Protein AF-A0A963RGF2-F1 (afdb_monomer_lite)

Sequence (95 aa):
MSKIAPPRTYRVKSFGCQMNVYDGERMAELLGAQGIAPAPEGEEADLVVLNTCHIREKAAEKVYSDIGRIVKDWDREDGTSPLIAVAGCVAQAEG

Structure (mmCIF, N/CA/C/O backbone):
data_AF-A0A963RGF2-F1
#
_entry.id   AF-A0A963RGF2-F1
#
loop_
_atom_site.group_PDB
_atom_site.id
_atom_site.type_symbol
_atom_site.label_atom_id
_atom_site.label_alt_id
_atom_site.label_comp_id
_atom_site.label_asym_id
_atom_site.label_entity_id
_atom_site.label_seq_id
_atom_site.pdbx_PDB_ins_code
_atom_site.Cartn_x
_atom_site.Cartn_y
_atom_site.Cartn_z
_atom_site.occupancy
_atom_site.B_iso_or_equiv
_atom_site.auth_seq_id
_atom_site.auth_comp_id
_atom_site.auth_asym_id
_atom_site.auth_atom_id
_atom_site.pdbx_PDB_model_num
ATOM 1 N N . MET A 1 1 ? -4.196 1.446 23.824 1.00 55.59 1 MET A N 1
ATOM 2 C CA . MET A 1 1 ? -3.391 0.721 22.816 1.00 55.59 1 MET A CA 1
ATOM 3 C C . MET A 1 1 ? -4.282 0.540 21.609 1.00 55.59 1 MET A C 1
ATOM 5 O O . MET A 1 1 ? -5.366 -0.001 21.781 1.00 55.59 1 MET A O 1
ATOM 9 N N . SER A 1 2 ? -3.895 1.087 20.458 1.00 61.75 2 SER A N 1
ATOM 10 C CA . SER A 1 2 ? -4.722 1.011 19.253 1.00 61.75 2 SER A CA 1
ATOM 11 C C . SER A 1 2 ? -4.857 -0.437 18.781 1.00 61.75 2 SER A C 1
ATOM 13 O O . SER A 1 2 ? -3.909 -1.219 18.903 1.00 61.75 2 SER A O 1
ATOM 15 N N . LYS A 1 3 ? -6.043 -0.819 18.308 1.00 75.94 3 LYS A N 1
ATOM 16 C CA . LYS A 1 3 ? -6.346 -2.196 17.907 1.00 75.94 3 LYS A CA 1
ATOM 17 C C . LYS A 1 3 ? -5.982 -2.381 16.433 1.00 75.94 3 LYS A C 1
ATOM 19 O O . LYS A 1 3 ? -6.390 -1.583 15.599 1.00 75.94 3 LYS A O 1
ATOM 24 N N . ILE A 1 4 ? -5.245 -3.437 16.095 1.00 75.25 4 ILE A N 1
ATOM 25 C CA . ILE A 1 4 ? -5.043 -3.833 14.692 1.00 75.25 4 ILE A CA 1
ATOM 26 C C . ILE A 1 4 ? -6.112 -4.876 14.359 1.00 75.25 4 ILE A C 1
ATOM 28 O O . ILE A 1 4 ? -6.162 -5.937 14.985 1.00 75.25 4 ILE A O 1
ATOM 32 N N . ALA A 1 5 ? -7.000 -4.552 13.423 1.00 81.81 5 ALA A N 1
ATOM 33 C CA . ALA A 1 5 ? -8.001 -5.473 12.892 1.00 81.81 5 ALA A CA 1
ATOM 34 C C . ALA A 1 5 ? -7.468 -6.167 11.622 1.00 81.81 5 ALA A C 1
ATOM 36 O O . ALA A 1 5 ? -6.614 -5.600 10.939 1.00 81.81 5 ALA A O 1
ATOM 37 N N . PRO A 1 6 ? -7.941 -7.384 11.288 1.00 88.25 6 PRO A N 1
ATOM 38 C CA . PRO A 1 6 ? -7.602 -8.006 10.012 1.00 88.25 6 PRO A CA 1
ATOM 39 C C . PRO A 1 6 ? -8.081 -7.115 8.850 1.00 88.25 6 PRO A C 1
ATOM 41 O O . PRO A 1 6 ? -9.239 -6.682 8.869 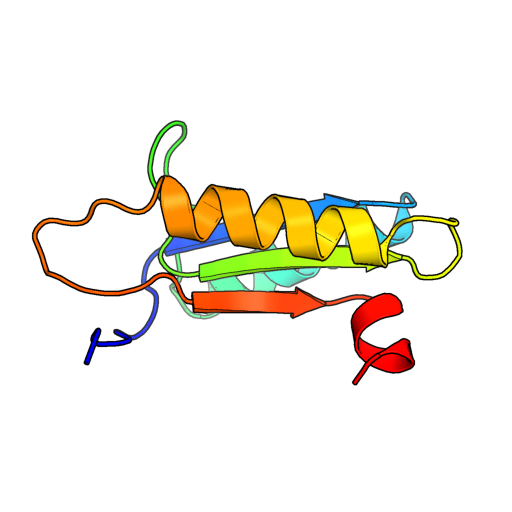1.00 88.25 6 PRO A O 1
ATOM 44 N N . PRO A 1 7 ? -7.223 -6.832 7.854 1.00 92.06 7 PRO A N 1
ATOM 45 C CA . PRO A 1 7 ? -7.549 -5.888 6.797 1.00 92.06 7 PRO A CA 1
ATOM 46 C C . PRO A 1 7 ? -8.606 -6.453 5.848 1.00 92.06 7 PRO A C 1
ATOM 48 O O . PRO A 1 7 ? -8.529 -7.598 5.408 1.00 92.06 7 PRO A O 1
ATOM 51 N N . ARG A 1 8 ? -9.587 -5.621 5.514 1.00 94.38 8 ARG A N 1
ATOM 52 C CA . ARG A 1 8 ? -10.641 -5.858 4.523 1.00 94.38 8 ARG A CA 1
ATOM 53 C C . ARG A 1 8 ? -10.386 -5.066 3.247 1.00 94.38 8 ARG A C 1
ATOM 55 O O . ARG A 1 8 ? -10.804 -5.507 2.180 1.00 94.38 8 ARG A O 1
ATOM 62 N N . THR A 1 9 ? -9.700 -3.928 3.353 1.00 95.88 9 THR A N 1
ATOM 63 C CA . THR A 1 9 ? -9.297 -3.098 2.216 1.00 95.88 9 THR A CA 1
ATOM 64 C C . THR A 1 9 ? -7.783 -2.904 2.126 1.00 95.88 9 THR A C 1
ATOM 66 O O . THR A 1 9 ? -7.085 -2.895 3.141 1.00 95.88 9 THR A O 1
ATOM 69 N N . TYR A 1 10 ? -7.252 -2.737 0.910 1.00 97.19 10 TYR A N 1
ATOM 70 C CA . TYR A 1 10 ? -5.829 -2.493 0.677 1.00 97.19 10 TYR A CA 1
ATOM 71 C C . TYR A 1 10 ? -5.548 -1.328 -0.277 1.00 97.19 10 TYR A C 1
ATOM 73 O O . TYR A 1 10 ? -6.361 -0.970 -1.132 1.00 97.19 10 TYR A O 1
ATOM 81 N N . ARG A 1 11 ? -4.337 -0.772 -0.172 1.00 96.19 11 ARG A N 1
ATOM 82 C CA . ARG A 1 11 ? -3.755 0.153 -1.151 1.00 96.19 11 ARG A CA 1
ATOM 83 C C . ARG A 1 11 ? -2.265 -0.117 -1.330 1.00 96.19 11 ARG A C 1
ATOM 85 O O . ARG A 1 11 ? -1.504 -0.048 -0.371 1.00 96.19 11 ARG A O 1
ATOM 92 N N . VAL A 1 12 ? -1.840 -0.385 -2.564 1.00 95.31 12 VAL A N 1
ATOM 93 C CA . VAL A 1 12 ? -0.420 -0.553 -2.911 1.00 95.31 12 VAL A CA 1
ATOM 94 C C . VAL A 1 12 ? 0.106 0.748 -3.514 1.00 95.31 12 VAL A C 1
ATOM 96 O O . VAL A 1 12 ? -0.440 1.246 -4.496 1.00 95.31 12 VAL A O 1
ATOM 99 N N . LYS A 1 13 ? 1.164 1.309 -2.927 1.00 92.25 13 LYS A N 1
ATOM 100 C CA . LYS A 1 13 ? 1.883 2.480 -3.439 1.00 92.25 13 LYS A CA 1
ATOM 101 C C . LYS A 1 13 ? 3.275 2.040 -3.870 1.00 92.25 13 LYS A C 1
ATOM 103 O O . LYS A 1 13 ? 4.114 1.740 -3.023 1.00 92.25 13 LYS A O 1
ATOM 108 N N . SER A 1 14 ? 3.508 2.015 -5.178 1.00 90.62 14 SER A N 1
ATOM 109 C CA . SER A 1 14 ? 4.807 1.657 -5.746 1.00 90.62 14 SER A CA 1
ATOM 110 C C . SER A 1 14 ? 5.658 2.890 -6.036 1.00 90.62 14 SER A C 1
ATOM 112 O O . SER A 1 14 ? 5.208 3.848 -6.665 1.00 90.62 14 SER A O 1
ATOM 114 N N . PHE A 1 15 ? 6.917 2.845 -5.615 1.00 85.81 15 PHE A N 1
ATOM 115 C CA . PHE A 1 15 ? 7.928 3.864 -5.862 1.00 85.81 15 PHE A CA 1
ATOM 116 C C . PHE A 1 15 ? 9.187 3.223 -6.451 1.00 85.81 15 PHE A C 1
ATOM 118 O O . PHE A 1 15 ? 9.567 2.114 -6.084 1.00 85.81 15 PHE A O 1
ATOM 125 N N . GLY A 1 16 ? 9.878 3.944 -7.334 1.00 83.62 16 GLY A N 1
ATOM 126 C CA . GLY A 1 16 ? 11.131 3.478 -7.927 1.00 83.62 16 GLY A CA 1
ATOM 127 C C . GLY A 1 16 ? 10.989 3.180 -9.413 1.00 83.62 16 GLY A C 1
ATOM 128 O O . GLY A 1 16 ? 10.806 4.104 -10.203 1.00 83.62 16 GLY A O 1
ATOM 129 N N . CYS A 1 17 ? 11.157 1.918 -9.806 1.00 85.88 17 CYS A N 1
ATOM 130 C CA . CYS A 1 17 ? 11.213 1.509 -11.209 1.00 85.88 17 CYS A CA 1
ATOM 131 C C . CYS A 1 17 ? 9.937 0.787 -11.671 1.00 85.88 17 CYS A C 1
ATOM 133 O O . CYS A 1 17 ? 9.046 0.484 -10.879 1.00 85.88 17 CYS A O 1
ATOM 135 N N . GLN A 1 18 ? 9.877 0.479 -12.971 1.00 86.25 18 GLN A N 1
ATOM 136 C CA . GLN A 1 18 ? 8.780 -0.291 -13.571 1.00 86.25 18 GLN A CA 1
ATOM 137 C C . GLN A 1 18 ? 8.623 -1.683 -12.943 1.00 86.25 18 GLN A C 1
ATOM 139 O O . GLN A 1 18 ? 7.514 -2.198 -12.878 1.00 86.25 18 GLN A O 1
ATOM 144 N N . MET A 1 19 ? 9.703 -2.262 -12.410 1.00 87.50 19 MET A N 1
ATOM 145 C CA . MET A 1 19 ? 9.629 -3.544 -11.709 1.00 87.50 19 MET A CA 1
ATOM 146 C C . MET A 1 19 ? 8.816 -3.438 -10.413 1.00 87.50 19 MET A C 1
ATOM 148 O O . MET A 1 19 ? 7.945 -4.265 -10.199 1.00 87.50 19 MET A O 1
ATOM 152 N N . ASN A 1 20 ? 8.968 -2.370 -9.617 1.00 87.31 20 ASN A N 1
ATOM 153 C CA . ASN A 1 20 ? 8.105 -2.161 -8.445 1.00 87.31 20 ASN A CA 1
ATOM 154 C C . ASN A 1 20 ? 6.639 -1.905 -8.825 1.00 87.31 20 ASN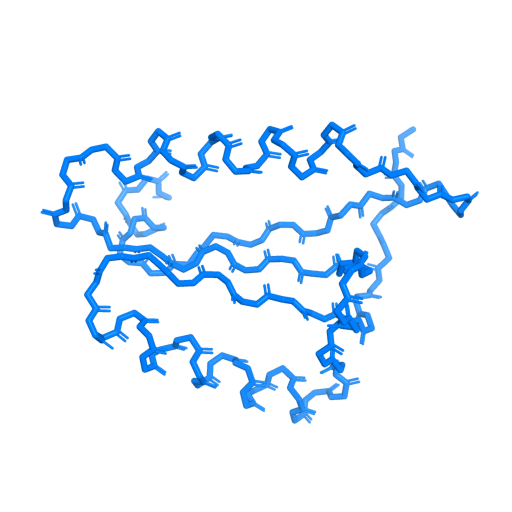 A C 1
ATOM 156 O O . ASN A 1 20 ? 5.742 -2.196 -8.034 1.00 87.31 20 ASN A O 1
ATOM 160 N N . VAL A 1 21 ? 6.367 -1.333 -10.002 1.00 89.56 21 VAL A N 1
ATOM 161 C CA . VAL A 1 21 ? 4.984 -1.201 -10.488 1.00 89.56 21 VAL A CA 1
ATOM 162 C C . VAL A 1 21 ? 4.410 -2.590 -10.750 1.00 89.56 21 VAL A C 1
ATOM 164 O O . VAL A 1 21 ? 3.403 -2.937 -10.143 1.00 89.56 21 VAL A O 1
ATOM 167 N N . TYR A 1 22 ? 5.117 -3.409 -11.531 1.00 91.56 22 TYR A N 1
ATOM 168 C CA . TYR A 1 22 ? 4.729 -4.791 -11.814 1.00 91.56 22 TYR A CA 1
ATOM 169 C C . TYR A 1 22 ? 4.567 -5.635 -10.538 1.00 91.56 22 TYR A C 1
ATOM 171 O O . TYR A 1 22 ? 3.550 -6.298 -10.346 1.00 91.56 22 TYR A O 1
ATOM 179 N N . ASP A 1 23 ? 5.526 -5.565 -9.613 1.00 91.81 23 ASP A N 1
ATOM 180 C CA . ASP A 1 23 ? 5.440 -6.255 -8.322 1.00 91.81 23 ASP A CA 1
ATOM 181 C C . ASP A 1 23 ? 4.239 -5.753 -7.505 1.00 91.81 23 ASP A C 1
ATOM 183 O O . ASP A 1 23 ? 3.584 -6.523 -6.805 1.00 91.81 23 ASP A O 1
ATOM 187 N N . GLY A 1 24 ? 3.923 -4.459 -7.607 1.00 94.00 24 GLY A N 1
ATOM 188 C CA . GLY A 1 24 ? 2.756 -3.857 -6.971 1.00 94.00 24 GLY A CA 1
ATOM 189 C C . GLY A 1 24 ? 1.435 -4.399 -7.510 1.00 94.00 24 GLY A C 1
ATOM 190 O O . GLY A 1 24 ? 0.543 -4.720 -6.725 1.00 94.00 24 GLY A O 1
ATOM 191 N N . GLU A 1 25 ? 1.328 -4.557 -8.828 1.00 95.25 25 GLU A N 1
ATOM 192 C CA . GLU A 1 25 ? 0.175 -5.181 -9.483 1.00 95.25 25 GLU A CA 1
ATOM 193 C C . GLU A 1 25 ? 0.020 -6.640 -9.041 1.00 95.25 25 GLU A C 1
ATOM 195 O O . GLU A 1 25 ? -1.071 -7.057 -8.659 1.00 95.25 25 GLU A O 1
ATOM 200 N N . ARG A 1 26 ? 1.122 -7.397 -8.966 1.00 95.75 26 ARG A N 1
ATOM 201 C CA . ARG A 1 26 ? 1.105 -8.774 -8.442 1.00 95.75 26 ARG A CA 1
ATOM 202 C C . ARG A 1 26 ? 0.670 -8.855 -6.984 1.00 95.75 26 ARG A C 1
ATOM 204 O O . ARG A 1 26 ? -0.102 -9.741 -6.624 1.00 95.75 26 ARG A O 1
ATOM 211 N N . MET A 1 27 ? 1.126 -7.934 -6.138 1.00 95.62 27 MET A N 1
ATOM 212 C CA . MET A 1 27 ? 0.658 -7.857 -4.752 1.00 95.62 27 MET A CA 1
ATOM 213 C C . MET A 1 27 ? -0.843 -7.565 -4.679 1.00 95.62 27 MET A C 1
ATOM 215 O O . MET A 1 27 ? -1.541 -8.192 -3.885 1.00 95.62 27 MET A O 1
ATOM 219 N N . ALA A 1 28 ? -1.353 -6.667 -5.523 1.00 96.50 28 ALA A N 1
ATOM 220 C CA . ALA A 1 28 ? -2.780 -6.376 -5.608 1.00 96.50 28 ALA A CA 1
ATOM 221 C C . ALA A 1 28 ? -3.602 -7.612 -6.026 1.00 96.50 28 ALA A C 1
ATOM 223 O O . ALA A 1 28 ? -4.612 -7.908 -5.390 1.00 96.50 28 ALA A O 1
ATOM 224 N N . GLU A 1 29 ? -3.147 -8.377 -7.026 1.00 96.31 29 GLU A N 1
ATOM 225 C CA . GLU A 1 29 ? -3.790 -9.637 -7.436 1.00 96.31 29 GLU A CA 1
ATOM 226 C C . GLU A 1 29 ? -3.873 -10.645 -6.278 1.00 96.31 29 GLU A C 1
ATOM 228 O O . GLU A 1 29 ? -4.930 -11.228 -6.027 1.00 96.31 29 GLU A O 1
ATOM 233 N N . LEU A 1 30 ? -2.770 -10.833 -5.543 1.00 96.50 30 LEU A N 1
ATOM 234 C CA . LEU A 1 30 ? -2.706 -11.768 -4.416 1.00 96.50 30 LEU A CA 1
ATOM 235 C C . LEU A 1 30 ? -3.618 -11.348 -3.259 1.00 96.50 30 LEU A C 1
ATOM 237 O O . LEU A 1 30 ? -4.301 -12.195 -2.687 1.00 96.50 30 LEU A O 1
ATOM 241 N N . LEU A 1 31 ? -3.653 -10.056 -2.925 1.00 96.56 31 LEU A N 1
ATOM 242 C CA . LEU A 1 31 ? -4.539 -9.523 -1.886 1.00 96.56 31 LEU A CA 1
ATOM 243 C C . LEU A 1 31 ? -6.014 -9.692 -2.274 1.00 96.56 31 LEU A C 1
ATOM 245 O O . LEU A 1 31 ? -6.812 -10.155 -1.457 1.00 96.56 31 LEU A O 1
ATOM 249 N N . GLY A 1 32 ? -6.352 -9.418 -3.538 1.00 95.81 32 GLY A N 1
ATOM 250 C CA . GLY A 1 32 ? -7.687 -9.659 -4.083 1.00 95.81 32 GLY A CA 1
ATOM 251 C C . GLY A 1 32 ? -8.101 -11.131 -4.005 1.00 95.81 32 GLY A C 1
ATOM 252 O O . GLY A 1 32 ? -9.220 -11.437 -3.595 1.00 95.81 32 GLY A O 1
ATOM 253 N N . ALA A 1 33 ? -7.185 -12.057 -4.307 1.00 96.69 33 ALA A N 1
ATOM 254 C CA . ALA A 1 33 ? -7.430 -13.496 -4.188 1.00 96.69 33 ALA A CA 1
ATOM 255 C C . ALA A 1 33 ? -7.671 -13.962 -2.736 1.00 96.69 33 ALA A C 1
ATOM 257 O O . ALA A 1 33 ? -8.327 -14.979 -2.524 1.00 96.69 33 ALA A O 1
ATOM 258 N N . GLN A 1 34 ? -7.182 -13.215 -1.740 1.00 95.81 34 GLN A N 1
ATOM 259 C CA . GLN A 1 34 ? -7.447 -13.446 -0.312 1.00 95.81 34 GLN A CA 1
ATOM 260 C C . GLN A 1 34 ? -8.737 -12.762 0.183 1.00 95.81 34 GLN A C 1
ATOM 262 O O . GLN A 1 34 ? -9.052 -12.826 1.370 1.00 95.81 34 GLN A O 1
ATOM 267 N N . GLY A 1 35 ? -9.495 -12.106 -0.702 1.00 96.56 35 GLY A N 1
ATOM 268 C CA . GLY A 1 35 ? -10.740 -11.415 -0.356 1.00 96.56 35 GLY A CA 1
ATOM 269 C C . GLY A 1 35 ? -10.547 -10.026 0.260 1.00 96.56 35 GLY A C 1
ATOM 270 O O . GLY A 1 35 ? -11.507 -9.458 0.779 1.00 96.56 35 GLY A O 1
ATOM 271 N N . ILE A 1 36 ? -9.335 -9.468 0.198 1.00 97.31 36 ILE A N 1
ATOM 272 C CA . ILE A 1 36 ? -9.059 -8.088 0.608 1.00 97.31 36 ILE A CA 1
ATOM 273 C C . ILE A 1 36 ? -9.297 -7.205 -0.618 1.00 97.31 36 ILE A C 1
ATOM 275 O O . ILE A 1 36 ? -8.665 -7.395 -1.653 1.00 97.31 36 ILE A O 1
ATOM 279 N N . ALA A 1 37 ? -10.224 -6.257 -0.532 1.00 97.50 37 ALA A N 1
ATOM 280 C CA . ALA A 1 37 ? -10.632 -5.431 -1.667 1.00 97.50 37 ALA A CA 1
ATOM 281 C C . ALA A 1 37 ? -9.741 -4.184 -1.826 1.00 97.50 37 ALA A C 1
ATOM 283 O O . ALA A 1 37 ? -9.208 -3.685 -0.838 1.00 97.50 37 ALA A O 1
ATOM 284 N N . PRO A 1 38 ? -9.584 -3.610 -3.029 1.00 97.31 38 PRO A N 1
ATOM 285 C CA . PRO A 1 38 ? -8.961 -2.297 -3.157 1.00 97.31 38 PRO A CA 1
ATOM 286 C C . PRO A 1 38 ? -9.797 -1.245 -2.413 1.00 97.31 38 PRO A C 1
ATOM 288 O O . PRO A 1 38 ? -11.020 -1.202 -2.548 1.00 97.31 38 PRO A O 1
ATOM 291 N N . ALA A 1 39 ? -9.141 -0.396 -1.622 1.00 95.38 39 ALA A N 1
ATOM 292 C CA . ALA A 1 39 ? -9.813 0.694 -0.924 1.00 95.38 39 ALA A CA 1
ATOM 293 C C . ALA A 1 39 ? -10.372 1.720 -1.930 1.00 95.38 39 ALA A C 1
ATOM 295 O O . ALA A 1 39 ? -9.618 2.123 -2.831 1.00 95.38 39 ALA A O 1
ATOM 296 N N . PRO A 1 40 ? -11.627 2.185 -1.765 1.00 94.06 40 PRO A N 1
ATOM 297 C CA . PRO A 1 40 ? -12.225 3.199 -2.628 1.00 94.06 40 PRO A CA 1
ATOM 298 C C . PRO A 1 40 ? -11.387 4.475 -2.706 1.00 94.06 40 PRO A C 1
ATOM 300 O O . PRO A 1 40 ? -10.639 4.820 -1.786 1.00 94.06 40 PRO A O 1
ATOM 303 N N . GLU A 1 41 ? -11.492 5.185 -3.824 1.00 89.50 41 GLU A N 1
ATOM 304 C CA . GLU A 1 41 ? -10.790 6.452 -3.998 1.00 89.50 41 GLU A CA 1
ATOM 305 C C . GLU A 1 41 ? -11.231 7.468 -2.934 1.00 89.50 41 GLU A C 1
ATOM 307 O O . GLU A 1 41 ? -12.414 7.603 -2.641 1.00 89.50 41 GLU A O 1
ATOM 312 N N . GLY A 1 42 ? -10.263 8.159 -2.326 1.00 85.88 42 GLY A N 1
ATOM 313 C CA . GLY A 1 42 ? -10.515 9.098 -1.228 1.00 85.88 42 GLY A CA 1
ATOM 314 C C . GLY A 1 42 ? -10.708 8.455 0.150 1.00 85.88 42 GLY A C 1
ATOM 315 O O . GLY A 1 42 ? -10.635 9.170 1.142 1.00 85.88 42 GLY A O 1
ATOM 316 N N . GLU A 1 43 ? -10.875 7.133 0.237 1.00 88.50 43 GLU A N 1
ATOM 317 C CA . GLU A 1 43 ? -11.003 6.421 1.512 1.00 88.50 43 GLU A CA 1
ATOM 318 C C . GLU A 1 43 ? -9.671 5.845 2.011 1.00 88.50 43 GLU A C 1
ATOM 320 O O . GLU A 1 43 ? -8.743 5.565 1.236 1.00 88.50 43 GLU A O 1
ATOM 325 N N . GLU A 1 44 ? -9.592 5.642 3.326 1.00 88.56 44 GLU A N 1
ATOM 326 C CA . GLU A 1 44 ? -8.453 5.025 4.000 1.00 88.56 44 GLU A CA 1
ATOM 327 C C . GLU A 1 44 ? -8.462 3.499 3.855 1.00 88.56 44 GLU A C 1
ATOM 329 O O . GLU A 1 44 ? -9.479 2.842 4.086 1.00 88.56 44 GLU A O 1
ATOM 334 N N . ALA A 1 45 ? -7.311 2.917 3.517 1.00 92.88 45 ALA A N 1
ATOM 335 C CA . ALA A 1 45 ? -7.160 1.469 3.402 1.00 92.88 45 ALA A CA 1
ATOM 336 C C . ALA A 1 45 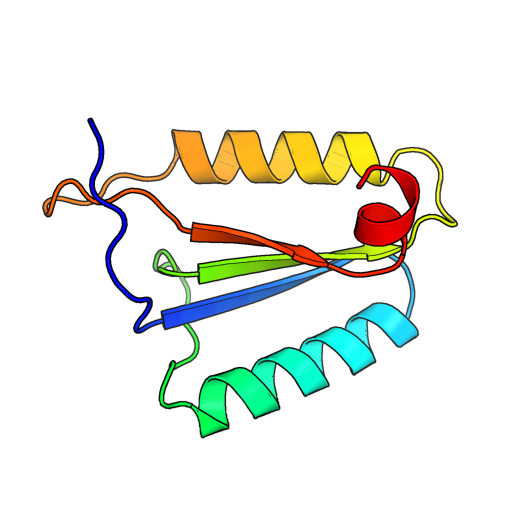? -6.735 0.839 4.732 1.00 92.88 45 ALA A C 1
ATOM 338 O O . ALA A 1 45 ? -5.818 1.344 5.373 1.00 92.88 45 ALA A O 1
ATOM 339 N N . ASP A 1 46 ? -7.310 -0.312 5.091 1.00 93.31 46 ASP A N 1
ATOM 340 C CA . ASP A 1 46 ? -6.906 -1.062 6.293 1.00 93.31 46 ASP A CA 1
ATOM 341 C C . ASP A 1 46 ? -5.437 -1.500 6.225 1.00 93.31 46 ASP A C 1
ATOM 343 O O . ASP A 1 46 ? -4.728 -1.499 7.232 1.00 93.31 46 ASP A O 1
ATOM 347 N N . LEU A 1 47 ? -4.995 -1.876 5.021 1.00 94.81 47 LEU A N 1
ATOM 348 C CA . LEU A 1 47 ? -3.624 -2.244 4.695 1.00 94.81 47 LEU A CA 1
ATOM 349 C C . LEU A 1 47 ? -3.048 -1.295 3.640 1.00 94.81 47 LEU A C 1
ATOM 351 O O . LEU A 1 47 ? -3.516 -1.255 2.502 1.00 94.81 47 LEU A O 1
ATOM 355 N N . VAL A 1 48 ? -1.960 -0.601 3.969 1.00 95.06 48 VAL A N 1
ATOM 356 C CA . VAL A 1 48 ? -1.172 0.158 2.990 1.00 95.06 48 VAL A CA 1
ATOM 357 C C . VAL A 1 48 ? 0.163 -0.539 2.754 1.00 95.06 48 VAL A C 1
ATOM 359 O O . VAL A 1 48 ? 0.955 -0.701 3.679 1.00 95.06 48 VAL A O 1
ATOM 362 N N . VAL A 1 49 ? 0.433 -0.928 1.507 1.00 94.94 49 VAL A N 1
ATOM 363 C CA . VAL A 1 49 ? 1.715 -1.512 1.092 1.00 94.94 49 VAL A CA 1
ATOM 364 C C . VAL A 1 49 ? 2.558 -0.442 0.409 1.00 94.94 49 VAL A C 1
ATOM 366 O O . VAL A 1 49 ? 2.220 0.021 -0.680 1.00 94.94 49 VAL A O 1
ATOM 369 N N . LEU A 1 50 ? 3.670 -0.055 1.027 1.00 93.19 50 LEU A N 1
ATOM 370 C CA . LEU A 1 50 ? 4.668 0.845 0.453 1.00 93.19 50 LEU A CA 1
ATOM 371 C C . LEU A 1 50 ? 5.745 0.002 -0.242 1.00 93.19 50 LEU A C 1
ATOM 373 O O . LEU A 1 50 ? 6.679 -0.477 0.398 1.00 93.19 50 LEU A O 1
ATOM 377 N N . ASN A 1 51 ? 5.599 -0.205 -1.551 1.00 91.25 51 ASN A N 1
ATOM 378 C CA . ASN A 1 51 ? 6.540 -0.981 -2.355 1.00 91.25 51 ASN A CA 1
ATOM 379 C C . ASN A 1 51 ? 7.617 -0.067 -2.945 1.00 91.25 51 ASN A C 1
ATOM 381 O O . ASN A 1 51 ? 7.309 0.793 -3.766 1.00 91.25 51 ASN A O 1
ATOM 385 N N . THR A 1 52 ? 8.876 -0.232 -2.554 1.00 86.12 52 THR A N 1
ATOM 386 C CA . THR A 1 52 ? 9.937 0.710 -2.931 1.00 86.12 52 THR A CA 1
ATOM 387 C C . THR A 1 52 ? 11.245 0.025 -3.337 1.00 86.12 52 THR A C 1
ATOM 389 O O . THR A 1 52 ? 11.585 -1.069 -2.881 1.00 86.12 52 THR A O 1
ATOM 392 N N . CYS A 1 53 ? 12.001 0.676 -4.223 1.00 79.75 53 CYS A N 1
ATOM 393 C CA . CYS A 1 53 ? 13.311 0.221 -4.687 1.00 79.75 53 CYS A CA 1
ATOM 394 C C . CYS A 1 53 ? 14.452 0.834 -3.864 1.00 79.75 53 CYS A C 1
ATOM 396 O O . CYS A 1 53 ? 14.435 2.032 -3.594 1.00 79.75 53 CYS A O 1
ATOM 398 N N . HIS A 1 54 ? 15.491 0.051 -3.557 1.00 67.31 54 HIS A N 1
ATOM 399 C CA . HIS A 1 54 ? 16.684 0.516 -2.831 1.00 67.31 54 HIS A CA 1
ATOM 400 C C . HIS A 1 54 ? 17.668 1.297 -3.718 1.00 67.31 54 HIS A C 1
ATOM 402 O O . HIS A 1 54 ? 18.495 2.048 -3.221 1.00 67.31 54 HIS A O 1
ATOM 408 N N . ILE A 1 55 ? 17.568 1.178 -5.048 1.00 60.72 55 ILE A N 1
ATOM 409 C CA . ILE A 1 55 ? 18.580 1.733 -5.967 1.00 60.72 55 ILE A CA 1
ATOM 410 C C . ILE A 1 55 ? 18.567 3.267 -6.075 1.00 60.72 55 ILE A C 1
ATOM 412 O O . ILE A 1 55 ? 19.419 3.842 -6.749 1.00 60.72 55 ILE A O 1
ATOM 416 N N . ARG A 1 56 ? 17.565 3.941 -5.500 1.00 60.53 56 ARG A N 1
ATOM 417 C CA . ARG A 1 56 ? 17.448 5.403 -5.529 1.00 60.53 56 ARG A CA 1
ATOM 418 C C . ARG A 1 56 ? 17.778 5.948 -4.143 1.00 60.53 56 ARG A C 1
ATOM 420 O O . ARG A 1 56 ? 17.138 5.582 -3.161 1.00 60.53 56 ARG A O 1
ATOM 427 N N . GLU A 1 57 ? 18.731 6.873 -4.092 1.00 59.25 57 GLU A N 1
ATOM 428 C CA . GLU A 1 57 ? 18.973 7.717 -2.921 1.00 59.25 57 GLU A CA 1
ATOM 429 C C . GLU A 1 57 ? 17.636 8.342 -2.453 1.00 59.25 57 GLU A C 1
ATOM 431 O O . GLU A 1 57 ? 16.825 8.759 -3.288 1.00 59.25 57 GLU A O 1
ATOM 436 N N . LYS A 1 58 ? 17.392 8.386 -1.133 1.00 68.69 58 LYS A N 1
ATOM 437 C CA . LYS A 1 58 ? 16.165 8.895 -0.462 1.00 68.69 58 LYS A CA 1
ATOM 438 C C . LYS A 1 58 ? 14.916 7.998 -0.467 1.00 68.69 58 LYS A C 1
ATOM 440 O O . LYS A 1 58 ? 13.848 8.435 -0.032 1.00 68.69 58 LYS A O 1
ATOM 445 N N . ALA A 1 59 ? 15.007 6.743 -0.914 1.00 72.56 59 ALA A N 1
ATOM 446 C CA . ALA A 1 59 ? 13.865 5.821 -0.877 1.00 72.56 59 ALA A CA 1
ATOM 447 C C . ALA A 1 59 ? 13.343 5.564 0.554 1.00 72.56 59 ALA A C 1
ATOM 449 O O . ALA A 1 59 ? 12.131 5.586 0.773 1.00 72.56 59 ALA A O 1
ATOM 450 N N . ALA A 1 60 ? 14.243 5.391 1.529 1.00 74.88 60 ALA A N 1
ATOM 451 C CA . ALA A 1 60 ? 13.890 5.192 2.937 1.00 74.88 60 ALA A CA 1
ATOM 452 C C . ALA A 1 60 ? 13.217 6.434 3.553 1.00 74.88 60 ALA A C 1
ATOM 454 O O . ALA A 1 60 ? 12.146 6.328 4.146 1.00 74.88 60 ALA A O 1
ATOM 455 N N . GLU A 1 61 ? 13.775 7.631 3.339 1.00 81.38 61 GLU A N 1
ATOM 456 C CA . GLU A 1 61 ? 13.188 8.897 3.815 1.00 81.38 61 GLU A CA 1
ATOM 457 C C . GLU A 1 61 ? 11.760 9.105 3.294 1.00 81.38 61 GLU A C 1
ATOM 459 O O . GLU A 1 61 ? 10.880 9.577 4.021 1.00 81.38 61 GLU A O 1
ATOM 464 N N . LYS A 1 62 ? 11.507 8.714 2.038 1.00 83.69 62 LYS A N 1
ATOM 465 C CA . LYS A 1 62 ? 10.170 8.764 1.449 1.00 83.69 62 LYS A CA 1
ATOM 466 C C . LYS A 1 62 ? 9.207 7.790 2.126 1.00 83.69 62 LYS A C 1
ATOM 468 O O . LYS A 1 62 ? 8.101 8.204 2.457 1.00 83.69 62 LYS A O 1
ATOM 473 N N . VAL A 1 63 ? 9.633 6.552 2.389 1.00 86.12 63 VAL A N 1
ATOM 474 C CA . VAL A 1 63 ? 8.827 5.569 3.135 1.00 86.12 63 VAL A CA 1
ATOM 475 C C . VAL A 1 63 ? 8.454 6.108 4.514 1.00 86.12 63 VAL A C 1
ATOM 477 O O . VAL A 1 63 ? 7.273 6.130 4.845 1.00 86.12 63 VAL A O 1
ATOM 480 N N . TYR A 1 64 ? 9.416 6.615 5.290 1.00 87.38 64 TYR A N 1
ATOM 481 C CA . TYR A 1 64 ? 9.130 7.187 6.611 1.00 87.38 64 TYR A CA 1
ATOM 482 C C . TYR A 1 64 ? 8.191 8.396 6.538 1.00 87.38 64 TYR A C 1
ATOM 484 O O . TYR A 1 64 ? 7.286 8.529 7.362 1.00 87.38 64 TYR A O 1
ATOM 492 N N . SER A 1 65 ? 8.360 9.252 5.528 1.00 88.81 65 SER A N 1
ATOM 493 C CA . SER A 1 65 ? 7.473 10.396 5.299 1.00 88.81 65 SER A CA 1
ATOM 494 C C . SER A 1 65 ? 6.042 9.960 4.966 1.00 88.81 65 SER A C 1
ATOM 496 O O . SER A 1 65 ? 5.090 10.545 5.481 1.00 88.81 65 SER A O 1
ATOM 498 N N . ASP A 1 66 ? 5.875 8.941 4.119 1.00 89.56 66 ASP A N 1
ATOM 499 C CA . ASP A 1 66 ? 4.569 8.368 3.780 1.00 89.56 66 ASP A CA 1
ATOM 500 C C . ASP A 1 66 ? 3.921 7.696 5.002 1.00 89.56 66 ASP A C 1
ATOM 502 O O . ASP A 1 66 ? 2.745 7.944 5.261 1.00 89.56 66 ASP A O 1
ATOM 506 N N . ILE A 1 67 ? 4.680 6.934 5.800 1.00 91.25 67 ILE A N 1
ATOM 507 C CA . ILE A 1 67 ? 4.204 6.349 7.068 1.00 91.25 67 ILE A CA 1
ATOM 508 C C . ILE A 1 67 ? 3.693 7.447 8.003 1.00 91.25 67 ILE A C 1
ATOM 510 O O . ILE A 1 67 ? 2.577 7.353 8.507 1.00 91.25 67 ILE A O 1
ATOM 514 N N . GLY A 1 68 ? 4.481 8.507 8.210 1.00 91.75 68 GLY A N 1
ATOM 515 C CA . GLY A 1 68 ? 4.104 9.609 9.095 1.00 91.75 68 GLY A CA 1
ATOM 516 C C . GLY A 1 68 ? 2.825 10.324 8.654 1.00 91.75 68 GLY A C 1
ATOM 517 O O . GLY A 1 68 ? 2.012 10.688 9.499 1.00 91.75 68 GLY A O 1
ATOM 518 N N . ARG A 1 69 ? 2.616 10.489 7.340 1.00 91.25 69 ARG A N 1
ATOM 519 C CA . ARG A 1 69 ? 1.372 11.052 6.788 1.00 91.25 69 ARG A CA 1
ATOM 520 C C . ARG A 1 69 ? 0.183 10.129 7.018 1.00 91.25 69 ARG A C 1
ATOM 522 O O . ARG A 1 69 ? -0.810 10.584 7.561 1.00 91.25 69 ARG A O 1
ATOM 529 N N . ILE A 1 70 ? 0.316 8.842 6.686 1.00 90.62 70 ILE A N 1
ATOM 530 C CA . ILE A 1 70 ? -0.756 7.852 6.880 1.00 90.62 70 ILE A CA 1
ATOM 531 C C . ILE A 1 70 ? -1.180 7.815 8.347 1.00 90.62 70 ILE A C 1
ATOM 533 O O . ILE A 1 70 ? -2.359 7.905 8.636 1.00 90.62 70 ILE A O 1
ATOM 537 N N . VAL A 1 71 ? -0.230 7.735 9.281 1.00 89.94 71 VAL A N 1
ATOM 538 C CA . VAL A 1 71 ? -0.546 7.670 10.717 1.00 89.94 71 VAL A CA 1
ATOM 539 C C . VAL A 1 71 ? -1.181 8.964 11.231 1.00 89.94 71 VAL A C 1
ATOM 541 O O . VAL A 1 71 ? -2.022 8.905 12.121 1.00 89.94 71 VAL A O 1
ATOM 544 N N . LYS A 1 72 ? -0.777 10.127 10.706 1.00 89.06 72 LYS A N 1
ATOM 545 C CA . LYS A 1 72 ? -1.335 11.425 11.106 1.00 89.06 72 LYS A CA 1
ATOM 546 C C . LYS A 1 72 ? -2.760 11.626 10.593 1.00 89.06 72 LYS A C 1
ATOM 548 O O . LYS A 1 72 ? -3.570 12.202 11.312 1.00 89.06 72 LYS A O 1
ATOM 553 N N . ASP A 1 73 ? -3.010 11.221 9.354 1.00 88.00 73 ASP A N 1
ATOM 554 C CA . ASP A 1 73 ? -4.292 11.429 8.682 1.00 88.00 73 ASP A CA 1
ATOM 555 C C . ASP A 1 73 ? -5.305 10.318 9.024 1.00 88.00 73 ASP A C 1
ATOM 557 O O . ASP A 1 73 ? -6.484 10.472 8.721 1.00 88.00 73 ASP A O 1
ATOM 561 N N . TRP A 1 74 ? -4.855 9.250 9.699 1.00 87.38 74 TRP A N 1
ATOM 562 C CA . TRP A 1 74 ? -5.693 8.141 10.145 1.00 87.38 74 TRP A CA 1
ATOM 563 C C . TRP A 1 74 ? -6.664 8.545 11.246 1.00 87.38 74 TRP A C 1
ATOM 565 O O . TRP A 1 74 ? -6.274 8.730 12.403 1.00 87.38 74 TRP A O 1
ATOM 575 N N . ASP A 1 75 ? -7.941 8.609 10.886 1.00 83.31 75 ASP A N 1
ATOM 576 C CA . ASP A 1 75 ? -9.018 9.054 11.762 1.00 83.31 75 ASP A CA 1
ATOM 577 C C . ASP A 1 75 ? -10.237 8.148 11.595 1.00 83.31 75 ASP A C 1
ATOM 579 O O . ASP A 1 75 ? -11.204 8.450 10.894 1.00 83.31 75 ASP A O 1
ATOM 583 N N . ARG A 1 76 ? -10.169 6.977 12.236 1.00 81.19 76 ARG A N 1
ATOM 584 C CA . ARG A 1 76 ? -11.255 6.000 12.223 1.00 81.19 76 ARG A CA 1
ATOM 585 C C . ARG A 1 76 ? -12.029 5.969 13.524 1.00 81.19 76 ARG A C 1
ATOM 587 O O . ARG A 1 76 ? -11.470 5.735 14.596 1.00 81.19 76 ARG A O 1
ATOM 594 N N . GLU A 1 77 ? -13.348 6.083 13.396 1.00 81.06 77 GLU A N 1
ATOM 595 C CA . GLU A 1 77 ? -14.297 6.048 14.512 1.00 81.06 77 GLU A CA 1
ATOM 596 C C . GLU A 1 77 ? -14.246 4.733 15.307 1.00 81.06 77 GLU A C 1
ATOM 598 O O . GLU A 1 77 ? -14.526 4.718 16.505 1.00 81.06 77 GLU A O 1
ATOM 603 N N . ASP A 1 78 ? -13.855 3.6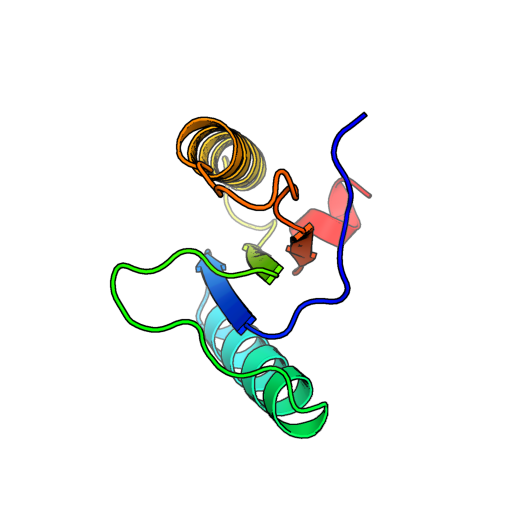22 14.673 1.00 81.44 78 ASP A N 1
ATOM 604 C CA . ASP A 1 78 ? -13.740 2.317 15.331 1.00 81.44 78 ASP A CA 1
ATOM 605 C C . ASP A 1 78 ? -12.456 2.150 16.172 1.00 81.44 78 ASP A C 1
ATOM 607 O O . ASP A 1 78 ? -12.279 1.131 16.848 1.00 81.44 78 ASP A O 1
ATOM 611 N N . GLY A 1 79 ? -11.576 3.159 16.180 1.00 81.69 79 GLY A N 1
ATOM 612 C CA . GLY A 1 79 ? -10.383 3.205 17.027 1.00 81.69 79 GLY A CA 1
ATOM 613 C C . GLY A 1 79 ? -9.292 2.203 16.637 1.00 81.69 79 GLY A C 1
ATOM 614 O O . GLY A 1 79 ? -8.429 1.881 17.464 1.00 81.69 79 GLY A O 1
ATOM 615 N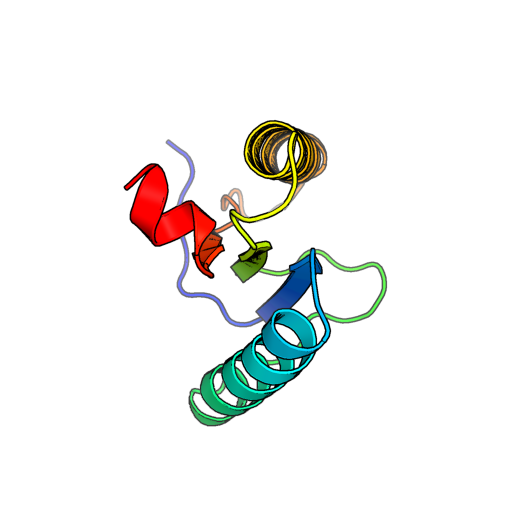 N . THR A 1 80 ? -9.335 1.669 15.413 1.00 86.38 80 THR A N 1
ATOM 616 C CA . THR A 1 80 ? -8.251 0.849 14.864 1.00 86.38 80 THR A CA 1
ATOM 617 C C . THR A 1 80 ? -7.099 1.703 14.361 1.00 86.38 80 THR A C 1
ATOM 619 O O . THR A 1 80 ? -7.251 2.894 14.112 1.00 86.38 80 THR A O 1
ATOM 622 N N . SER A 1 81 ? -5.925 1.090 14.215 1.00 87.50 81 SER A N 1
ATOM 623 C CA . SER A 1 81 ? -4.776 1.687 13.527 1.00 87.50 81 SER A CA 1
ATOM 624 C C . SER A 1 81 ? -4.567 1.063 12.150 1.00 87.50 81 SER A C 1
ATOM 626 O O . SER A 1 81 ? -4.911 -0.110 11.966 1.00 87.50 81 SER A O 1
ATOM 628 N N . PRO A 1 82 ? -3.937 1.798 11.214 1.00 89.56 82 PRO A N 1
ATOM 629 C CA . PRO A 1 82 ? -3.621 1.257 9.906 1.00 89.56 82 PRO A CA 1
ATOM 630 C C . PRO A 1 82 ? -2.560 0.170 10.037 1.00 89.56 82 PRO A C 1
ATOM 632 O O . PRO A 1 82 ? -1.607 0.303 10.812 1.00 89.56 82 PRO A O 1
ATOM 635 N N . LEU A 1 83 ? -2.676 -0.874 9.221 1.00 93.00 83 LEU A N 1
ATOM 636 C CA . LEU A 1 83 ? -1.579 -1.802 8.993 1.00 93.00 83 LEU A CA 1
ATOM 637 C C . LEU A 1 83 ? -0.734 -1.274 7.831 1.00 93.00 83 LEU A C 1
ATOM 639 O O . LEU A 1 83 ? -1.212 -1.150 6.706 1.00 93.00 83 LEU A O 1
ATOM 643 N N . ILE A 1 84 ? 0.535 -0.963 8.092 1.00 93.25 84 ILE A N 1
ATOM 644 C CA . ILE A 1 84 ? 1.462 -0.492 7.059 1.00 93.25 84 ILE A CA 1
ATOM 645 C C . ILE A 1 84 ? 2.523 -1.563 6.825 1.00 93.25 84 ILE A C 1
ATOM 647 O O . ILE A 1 84 ? 3.270 -1.916 7.735 1.00 93.25 84 ILE A O 1
ATOM 651 N N . ALA A 1 85 ? 2.592 -2.070 5.597 1.00 92.38 85 ALA A N 1
ATOM 652 C CA . ALA A 1 85 ? 3.617 -3.003 5.152 1.00 92.38 85 ALA A CA 1
ATOM 653 C C . ALA A 1 85 ? 4.612 -2.279 4.240 1.00 92.38 85 ALA A C 1
ATOM 655 O O . ALA A 1 85 ? 4.215 -1.549 3.333 1.00 92.38 85 ALA A O 1
ATOM 656 N N . VAL A 1 86 ? 5.907 -2.502 4.450 1.00 90.50 86 VAL A N 1
ATOM 657 C CA . VAL A 1 86 ? 6.960 -2.020 3.548 1.00 90.50 86 VAL A CA 1
ATOM 658 C C . VAL A 1 86 ? 7.476 -3.211 2.750 1.00 90.50 86 VAL A C 1
ATOM 660 O O . VAL A 1 86 ? 7.780 -4.256 3.319 1.00 90.50 86 VAL A O 1
ATOM 663 N N . ALA A 1 87 ? 7.541 -3.062 1.431 1.00 87.69 87 ALA A N 1
ATOM 664 C CA . ALA A 1 87 ? 7.921 -4.115 0.495 1.00 87.69 87 ALA A CA 1
ATOM 665 C C . ALA A 1 87 ? 8.946 -3.606 -0.531 1.00 87.69 87 ALA A C 1
ATOM 667 O O . ALA A 1 87 ? 9.239 -2.409 -0.614 1.00 87.69 87 ALA A O 1
ATOM 668 N N . GLY A 1 88 ? 9.482 -4.526 -1.333 1.00 80.62 88 GLY A N 1
ATOM 669 C CA . GLY A 1 88 ? 10.514 -4.237 -2.328 1.00 80.62 88 GLY A CA 1
ATOM 670 C C . GLY A 1 88 ? 11.926 -4.226 -1.737 1.00 80.62 88 GLY A C 1
ATOM 671 O O . GLY A 1 88 ? 12.137 -4.557 -0.572 1.00 80.62 88 GLY A O 1
ATOM 672 N N . CYS A 1 89 ? 12.922 -3.866 -2.548 1.00 71.00 89 CYS A N 1
ATOM 673 C CA . CYS A 1 89 ? 14.335 -4.016 -2.186 1.00 71.00 89 CYS A CA 1
ATOM 674 C C . CYS A 1 89 ? 14.755 -3.205 -0.945 1.00 71.00 89 CYS A C 1
ATOM 676 O O . CYS A 1 89 ? 15.726 -3.575 -0.297 1.00 71.00 89 CYS A O 1
ATOM 678 N N . VAL A 1 90 ? 14.051 -2.117 -0.590 1.00 61.25 90 VAL A N 1
ATOM 679 C CA . VAL A 1 90 ? 14.346 -1.374 0.657 1.00 61.25 90 VAL A CA 1
ATOM 680 C C . VAL A 1 90 ? 14.011 -2.208 1.889 1.00 61.25 90 VAL A C 1
ATOM 682 O O . VAL A 1 90 ? 14.784 -2.201 2.839 1.00 61.25 90 VAL A O 1
ATOM 685 N N . ALA A 1 91 ? 12.914 -2.972 1.860 1.00 58.25 91 ALA A N 1
ATOM 686 C CA . ALA A 1 91 ? 12.536 -3.843 2.972 1.00 58.25 91 ALA A CA 1
ATOM 687 C C . ALA A 1 91 ? 13.597 -4.923 3.255 1.00 58.25 91 ALA A C 1
ATOM 689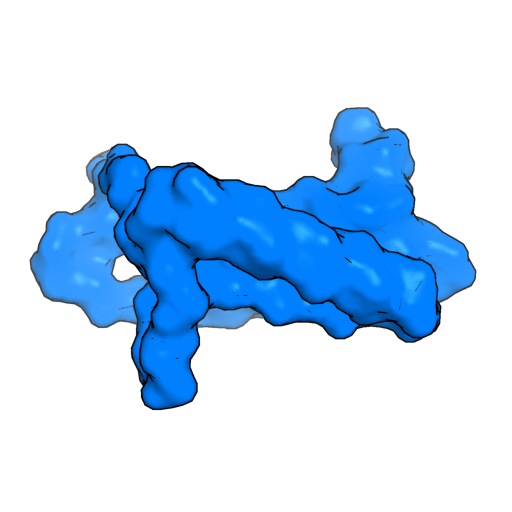 O O . ALA A 1 91 ? 13.693 -5.399 4.375 1.00 58.25 91 ALA A O 1
ATOM 690 N N . GLN A 1 92 ? 14.400 -5.293 2.251 1.00 58.56 92 GLN A N 1
ATOM 691 C CA . GLN A 1 92 ? 15.511 -6.239 2.398 1.00 58.56 92 GLN A CA 1
ATOM 692 C C . GLN A 1 92 ? 16.816 -5.585 2.873 1.00 58.56 92 GLN A C 1
ATOM 694 O O . GLN A 1 92 ? 17.686 -6.285 3.375 1.00 58.56 92 GLN A O 1
ATOM 699 N N . ALA A 1 93 ? 16.985 -4.277 2.663 1.00 57.19 93 ALA A N 1
ATOM 700 C CA . ALA A 1 93 ? 18.206 -3.555 3.024 1.00 57.19 93 ALA A CA 1
ATOM 701 C C . ALA A 1 93 ? 18.158 -2.985 4.452 1.00 57.19 93 ALA A C 1
ATOM 703 O O . ALA A 1 93 ? 19.191 -2.900 5.106 1.00 57.19 93 ALA A O 1
ATOM 704 N N . GLU A 1 94 ? 16.965 -2.604 4.915 1.00 58.09 94 GLU A N 1
ATOM 705 C CA . GLU A 1 94 ? 16.728 -1.984 6.230 1.00 58.09 94 GLU A CA 1
ATOM 706 C C . GLU A 1 94 ? 16.035 -2.935 7.231 1.00 58.09 94 GLU A C 1
ATOM 708 O O . GLU A 1 94 ? 15.682 -2.516 8.334 1.00 58.09 94 GLU A O 1
ATOM 713 N N . GLY A 1 95 ? 15.769 -4.181 6.820 1.00 52.06 95 GLY A N 1
ATOM 714 C CA . GLY A 1 95 ? 15.062 -5.209 7.595 1.00 52.06 95 GLY A CA 1
ATOM 715 C C . GLY A 1 95 ? 15.977 -6.237 8.244 1.00 52.06 95 GLY A C 1
ATOM 716 O O . GLY A 1 95 ? 17.088 -6.467 7.717 1.00 52.06 95 GLY A O 1
#

pLDDT: mean 85.42, std 11.78, range [52.06, 97.5]

Secondary structure (DSSP, 8-state):
-PBPPPPSEEEEEEESSHHHHHHHHHHHHHHHHTTPEEPPTTSPPSEEEEEE-TTSTTHHHHHHHHHHHHHHH---TT-B--EEEEESHHHHH--

Foldseek 3Di:
DFDQDDWQEEDEDFDDDPVSVVVSVVVQVVCVVVNRYHDDPPDQGLEYEDEYEPPDPCRVVVLVVVVVVSQVVDDDPVRHGHHYHYHYPVVVVVD

Radius of gyration: 13.42 Å; chains: 1; bounding box: 33×25×36 Å